Protein AF-M1FHT9-F1 (afdb_monomer)

pLDDT: mean 90.77, std 6.57, range [60.81, 97.81]

Secondary structure (DSSP, 8-state):
-PPPPPP--TTSPPPP----GGG--S-SSHHHHHHHHHHHHHHHHHTT---

Sequence (51 aa):
MPRQARVIVPGFPHHIVQRGHNRQPVFVERRDFEYYLANLQEWKQVYELDN

Radius of gyration: 14.24 Å; Cα contacts (8 Å, |Δi|>4): 9; chains: 1; bounding box: 29×23×33 Å

Structure (mmCIF, N/CA/C/O backbone):
data_AF-M1FHT9-F1
#
_entry.id   AF-M1FHT9-F1
#
loop_
_atom_site.group_PDB
_atom_site.id
_atom_site.type_symbol
_atom_site.label_atom_id
_atom_site.label_alt_id
_atom_site.label_comp_id
_atom_site.label_asym_id
_atom_site.label_entity_id
_atom_site.label_seq_id
_atom_site.pdbx_PDB_ins_code
_atom_site.Cartn_x
_atom_site.Cartn_y
_atom_site.Cartn_z
_atom_site.occupancy
_atom_site.B_iso_or_equiv
_atom_site.auth_seq_id
_atom_site.auth_comp_id
_atom_site.auth_asym_id
_atom_site.auth_atom_id
_atom_site.pdbx_PDB_model_num
ATOM 1 N N . MET A 1 1 ? -10.990 11.850 -16.538 1.00 77.12 1 MET A N 1
ATOM 2 C CA . MET A 1 1 ? -12.265 11.527 -15.860 1.00 77.12 1 MET A CA 1
ATOM 3 C C . MET A 1 1 ? -12.110 11.790 -14.370 1.00 77.12 1 MET A C 1
ATOM 5 O O . MET A 1 1 ? -11.072 11.399 -13.838 1.00 77.12 1 MET A O 1
ATOM 9 N N . PRO A 1 2 ? -13.073 12.454 -13.709 1.00 85.31 2 PRO A N 1
ATOM 10 C CA . PRO A 1 2 ? -13.036 12.634 -12.261 1.00 85.31 2 PRO A CA 1
ATOM 11 C C . PRO A 1 2 ? -13.098 11.266 -11.572 1.00 85.31 2 PRO A C 1
ATOM 13 O O . PRO A 1 2 ? -13.930 10.427 -11.913 1.00 85.31 2 PRO A O 1
ATOM 16 N N . ARG A 1 3 ? -12.180 11.014 -10.634 1.00 88.44 3 ARG A N 1
ATOM 17 C CA . ARG A 1 3 ? -12.242 9.815 -9.790 1.00 88.44 3 ARG A CA 1
ATOM 18 C C . ARG A 1 3 ? -13.303 10.045 -8.721 1.00 88.44 3 ARG A C 1
ATOM 20 O O . ARG A 1 3 ? -13.265 11.070 -8.047 1.00 88.44 3 ARG A O 1
ATOM 27 N N . GLN A 1 4 ? -14.220 9.095 -8.560 1.00 90.56 4 GLN A N 1
ATOM 28 C CA . GLN A 1 4 ? -15.125 9.092 -7.414 1.00 90.56 4 GLN A CA 1
ATOM 29 C C . GLN A 1 4 ? -14.316 9.003 -6.114 1.00 90.56 4 GLN A C 1
ATOM 31 O O . GLN A 1 4 ? -13.266 8.351 -6.067 1.00 90.56 4 GLN A O 1
ATOM 36 N N . ALA A 1 5 ? -14.801 9.673 -5.068 1.00 90.25 5 ALA A N 1
ATOM 37 C CA . ALA A 1 5 ? -14.229 9.549 -3.736 1.00 90.25 5 ALA A CA 1
ATOM 38 C C . ALA A 1 5 ? -14.329 8.093 -3.256 1.00 90.25 5 ALA A C 1
ATOM 40 O O . ALA A 1 5 ? -15.276 7.376 -3.586 1.00 90.25 5 ALA A O 1
ATOM 41 N N . ARG A 1 6 ? -13.338 7.647 -2.481 1.00 91.25 6 ARG A N 1
ATOM 42 C CA . ARG A 1 6 ? -13.371 6.315 -1.869 1.00 91.25 6 ARG A CA 1
ATOM 43 C C . ARG A 1 6 ? -14.382 6.319 -0.723 1.00 91.25 6 ARG A C 1
ATOM 45 O O . ARG A 1 6 ? -14.370 7.238 0.090 1.00 91.25 6 ARG A O 1
ATOM 52 N N . VAL A 1 7 ? -15.213 5.283 -0.645 1.00 91.12 7 VAL A N 1
ATOM 53 C CA . VAL A 1 7 ? -16.074 5.040 0.520 1.00 91.12 7 VAL A CA 1
ATOM 54 C C . VAL A 1 7 ? -15.228 4.368 1.601 1.00 91.12 7 VAL A C 1
ATOM 56 O O . VAL A 1 7 ? -14.609 3.337 1.343 1.00 91.12 7 VAL A O 1
ATOM 59 N N . ILE A 1 8 ? -15.187 4.960 2.795 1.00 90.94 8 ILE A N 1
ATOM 60 C CA . ILE A 1 8 ? -14.459 4.439 3.958 1.00 90.94 8 ILE A CA 1
ATOM 61 C C . ILE A 1 8 ? -15.499 4.077 5.014 1.00 90.94 8 ILE A C 1
ATOM 63 O O . ILE A 1 8 ? -16.317 4.918 5.380 1.00 90.94 8 ILE A O 1
ATOM 67 N N . VAL A 1 9 ? -15.471 2.829 5.485 1.00 91.31 9 VAL A N 1
ATOM 68 C CA . VAL A 1 9 ? -16.427 2.318 6.476 1.00 91.31 9 VAL A CA 1
ATOM 69 C C . VAL A 1 9 ? -15.673 1.742 7.676 1.00 91.31 9 VAL A C 1
ATOM 71 O O . VAL A 1 9 ? -14.977 0.739 7.521 1.00 91.31 9 VAL A O 1
ATOM 74 N N . PRO A 1 10 ? -15.841 2.365 8.854 1.00 88.19 10 PRO A N 1
ATOM 75 C CA . PRO A 1 10 ? -15.498 1.873 10.176 1.00 88.19 10 PRO A CA 1
ATOM 76 C C . PRO A 1 10 ? -15.410 0.361 10.388 1.00 88.19 10 PRO A C 1
ATOM 78 O O . PRO A 1 10 ? -16.476 -0.236 10.420 1.00 88.19 10 PRO A O 1
ATOM 81 N N . GLY A 1 11 ? -14.247 -0.265 10.591 1.00 86.00 11 GLY A N 1
ATOM 82 C CA . GLY A 1 11 ? -14.198 -1.666 11.059 1.00 86.00 11 GLY A CA 1
ATOM 83 C C . GLY A 1 11 ? -14.630 -2.737 10.046 1.00 86.00 11 GLY A C 1
ATOM 84 O O . GLY A 1 11 ? -14.866 -3.878 10.431 1.00 86.00 11 GLY A O 1
ATOM 85 N N . PHE A 1 12 ? -14.726 -2.398 8.757 1.00 89.06 12 PHE A N 1
ATOM 86 C CA . PHE A 1 12 ? -14.927 -3.374 7.683 1.00 89.06 12 PHE A CA 1
ATOM 87 C C . PHE A 1 12 ? -13.637 -3.569 6.887 1.00 89.06 12 PHE A C 1
ATOM 89 O O . PHE A 1 12 ? -12.918 -2.594 6.665 1.00 89.06 12 PHE A O 1
ATOM 96 N N . PRO A 1 13 ? -13.348 -4.788 6.402 1.00 87.56 13 PRO A N 1
ATOM 97 C CA . PRO A 1 13 ? -12.172 -5.023 5.580 1.00 87.56 13 PRO A CA 1
ATOM 98 C C . PRO A 1 13 ? -12.286 -4.285 4.241 1.00 87.56 13 PRO A C 1
ATOM 100 O O . PRO A 1 13 ? -13.281 -4.404 3.520 1.00 87.56 13 PRO A O 1
ATOM 103 N N . HIS A 1 14 ? -11.231 -3.560 3.869 1.00 87.19 14 HIS A N 1
ATOM 104 C CA . HIS A 1 14 ? -11.102 -2.929 2.555 1.00 87.19 14 HIS A CA 1
ATOM 105 C C . HIS A 1 14 ? -10.178 -3.754 1.666 1.00 87.19 14 HIS A C 1
ATOM 107 O O . HIS A 1 14 ? -9.030 -4.020 2.013 1.00 87.19 14 HIS A O 1
ATOM 113 N N . HIS A 1 15 ? -10.648 -4.117 0.473 1.00 88.81 15 HIS A N 1
ATOM 114 C CA . HIS A 1 15 ? -9.793 -4.756 -0.522 1.00 88.81 15 HIS A CA 1
ATOM 115 C C . HIS A 1 15 ? -8.878 -3.712 -1.178 1.00 88.81 15 HIS A C 1
ATOM 117 O O . HIS A 1 15 ? -9.342 -2.794 -1.860 1.00 88.81 15 HIS A O 1
ATOM 123 N N . ILE A 1 16 ? -7.569 -3.860 -0.979 1.00 86.94 16 ILE A N 1
ATOM 124 C CA . ILE A 1 16 ? -6.548 -2.972 -1.538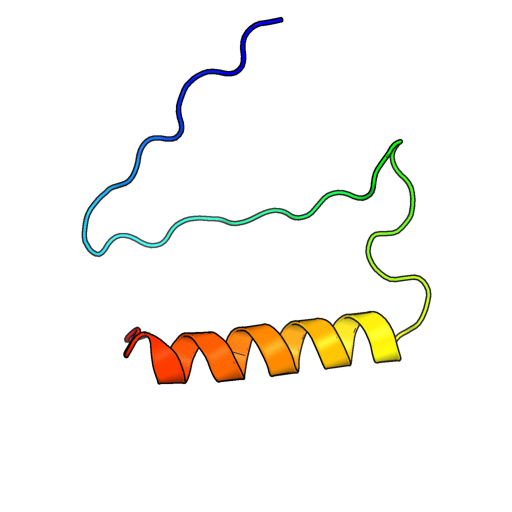 1.00 86.94 16 ILE A CA 1
ATOM 125 C C . ILE A 1 16 ? -5.893 -3.659 -2.736 1.00 86.94 16 ILE A C 1
ATOM 127 O O . ILE A 1 16 ? -5.414 -4.783 -2.636 1.00 86.94 16 ILE A O 1
ATOM 131 N N . VAL A 1 17 ? -5.838 -2.958 -3.871 1.00 90.19 17 VAL A N 1
ATOM 132 C CA . VAL A 1 17 ? -5.128 -3.413 -5.074 1.00 90.19 17 VAL A CA 1
ATOM 133 C C . VAL A 1 17 ? -4.070 -2.386 -5.444 1.00 90.19 17 VAL A C 1
ATOM 135 O O . VAL A 1 17 ? -4.385 -1.211 -5.648 1.00 90.19 17 VAL A O 1
ATOM 138 N N . GLN A 1 18 ? -2.827 -2.837 -5.597 1.00 90.25 18 GLN A N 1
ATOM 139 C CA . GLN A 1 18 ? -1.730 -2.012 -6.08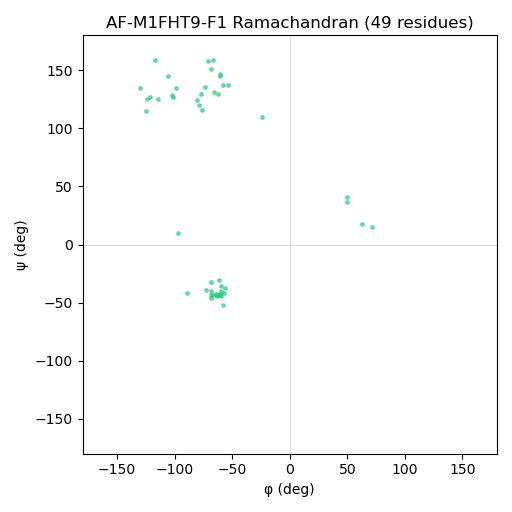9 1.00 90.25 18 GLN A CA 1
ATOM 140 C C . GLN A 1 18 ? -1.501 -2.272 -7.578 1.00 90.25 18 GLN A C 1
ATOM 142 O O . GLN A 1 18 ? -1.516 -3.410 -8.040 1.00 90.25 18 GLN A O 1
ATOM 147 N N . ARG A 1 19 ? -1.331 -1.200 -8.354 1.00 92.25 19 ARG A N 1
ATOM 148 C CA . ARG A 1 19 ? -1.048 -1.272 -9.791 1.00 92.25 19 ARG A CA 1
ATOM 149 C C . ARG A 1 19 ? 0.148 -0.392 -10.097 1.00 92.25 19 ARG A C 1
ATOM 151 O O . ARG A 1 19 ? 0.195 0.744 -9.628 1.00 92.25 19 ARG A O 1
ATOM 158 N N . GLY A 1 20 ? 1.078 -0.906 -10.893 1.00 93.31 20 GLY A N 1
ATOM 159 C CA . GLY A 1 20 ? 2.228 -0.131 -11.329 1.00 93.31 20 GLY A CA 1
ATOM 160 C C . GLY A 1 20 ? 1.800 0.974 -12.285 1.00 93.31 20 GLY A C 1
ATOM 161 O O . GLY A 1 20 ? 0.795 0.870 -13.004 1.00 93.31 20 GLY A O 1
ATOM 162 N N . HIS A 1 21 ? 2.568 2.057 -12.282 1.00 93.38 21 HIS A N 1
ATOM 163 C CA . HIS A 1 21 ? 2.373 3.142 -13.227 1.00 93.38 21 HIS A CA 1
ATOM 164 C C . HIS A 1 21 ? 2.482 2.607 -14.663 1.00 93.38 21 HIS A C 1
ATOM 166 O O . HIS A 1 21 ? 3.325 1.766 -14.950 1.00 93.38 21 HIS A O 1
ATOM 172 N N . ASN A 1 22 ? 1.592 3.034 -15.563 1.00 94.50 22 ASN A N 1
ATOM 173 C CA . ASN A 1 22 ? 1.570 2.580 -16.961 1.00 94.50 22 ASN A CA 1
ATOM 174 C C . ASN A 1 22 ? 1.621 1.052 -17.149 1.00 94.50 22 ASN A C 1
ATOM 176 O O . ASN A 1 22 ? 2.218 0.564 -18.104 1.00 94.50 22 ASN A O 1
ATOM 180 N N . ARG A 1 23 ? 0.967 0.290 -16.257 1.00 90.75 23 ARG A N 1
ATOM 181 C CA . ARG A 1 23 ? 0.935 -1.188 -16.280 1.00 90.75 23 ARG A CA 1
ATOM 182 C C . ARG A 1 23 ? 2.310 -1.842 -16.099 1.00 90.75 23 ARG A C 1
ATOM 184 O O . ARG A 1 23 ? 2.462 -3.020 -16.411 1.00 90.75 23 ARG A O 1
ATOM 191 N N . GLN A 1 24 ? 3.291 -1.098 -15.602 1.00 96.00 24 GLN A N 1
ATOM 192 C CA . GLN A 1 24 ? 4.580 -1.661 -15.235 1.00 96.00 24 GLN A CA 1
ATOM 193 C C . GLN A 1 24 ? 4.427 -2.621 -14.043 1.00 96.00 24 GLN A C 1
ATOM 195 O O . GLN A 1 24 ? 3.437 -2.533 -13.303 1.00 96.00 24 GLN A O 1
ATOM 200 N N . PRO A 1 25 ? 5.385 -3.543 -13.853 1.00 95.31 25 PRO A N 1
ATOM 201 C CA . PRO A 1 25 ? 5.432 -4.378 -12.661 1.00 95.31 25 PRO A CA 1
ATOM 202 C C . PRO A 1 25 ? 5.398 -3.523 -11.388 1.00 95.31 25 PRO A C 1
ATOM 204 O O . PRO A 1 25 ? 6.049 -2.484 -11.316 1.00 95.31 25 PRO A O 1
ATOM 207 N N . VAL A 1 26 ? 4.620 -3.952 -10.390 1.00 95.19 26 VAL A N 1
ATOM 208 C CA . VAL A 1 26 ? 4.618 -3.319 -9.056 1.00 95.19 26 VAL A CA 1
ATOM 209 C C . VAL A 1 26 ? 5.905 -3.666 -8.307 1.00 95.19 26 VAL A C 1
ATOM 211 O O . VAL A 1 26 ? 6.480 -2.815 -7.641 1.00 95.19 26 VAL A O 1
ATOM 214 N N . PHE A 1 27 ? 6.356 -4.909 -8.464 1.00 96.12 27 PHE A N 1
ATOM 215 C CA . PHE A 1 27 ? 7.588 -5.447 -7.902 1.00 96.12 27 PHE A CA 1
ATOM 216 C C . PHE A 1 27 ? 8.410 -5.990 -9.066 1.00 96.12 27 PHE A C 1
ATOM 218 O O . PHE A 1 27 ? 7.885 -6.767 -9.869 1.00 96.12 27 PHE A O 1
ATOM 225 N N . VAL A 1 28 ? 9.655 -5.539 -9.199 1.00 95.06 28 VAL A N 1
ATOM 226 C CA . VAL A 1 28 ? 10.556 -5.997 -10.266 1.00 95.06 28 VAL A CA 1
ATOM 227 C C . VAL A 1 28 ? 11.317 -7.220 -9.777 1.00 95.06 28 VAL A C 1
ATOM 229 O O . VAL A 1 28 ? 11.438 -8.214 -10.489 1.00 95.06 28 VAL A O 1
ATOM 232 N N . GLU A 1 29 ? 11.763 -7.169 -8.528 1.00 97.44 29 GLU A N 1
ATOM 233 C CA . GLU A 1 29 ? 12.450 -8.249 -7.849 1.00 97.44 29 GLU A CA 1
ATOM 234 C C . GLU A 1 29 ? 11.648 -8.745 -6.644 1.00 97.44 29 GLU A C 1
ATOM 236 O O . GLU A 1 29 ? 10.831 -8.038 -6.052 1.00 97.44 29 GLU A O 1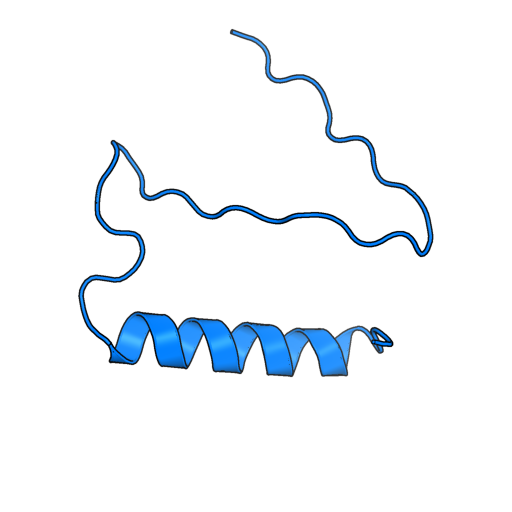
ATOM 241 N N . ARG A 1 30 ? 11.932 -9.979 -6.220 1.00 97.00 30 ARG A N 1
ATOM 242 C CA . ARG A 1 30 ? 11.310 -10.580 -5.034 1.00 97.00 30 ARG A CA 1
ATOM 243 C C . ARG A 1 30 ? 11.503 -9.728 -3.771 1.00 97.00 30 ARG A C 1
ATOM 245 O O . ARG A 1 30 ? 10.575 -9.616 -2.974 1.00 97.00 30 ARG A O 1
ATOM 252 N N . ARG A 1 31 ? 12.673 -9.098 -3.620 1.00 97.81 31 ARG A N 1
ATOM 253 C CA . ARG A 1 31 ? 12.988 -8.232 -2.473 1.00 97.81 31 ARG A CA 1
ATOM 254 C C . ARG A 1 31 ? 12.059 -7.021 -2.363 1.00 97.81 31 ARG A C 1
ATOM 256 O O . ARG A 1 31 ? 11.780 -6.584 -1.254 1.00 97.81 31 ARG A O 1
ATOM 263 N N . ASP A 1 32 ? 11.547 -6.510 -3.486 1.00 96.31 32 ASP A N 1
ATOM 264 C CA . ASP A 1 32 ? 10.642 -5.355 -3.489 1.00 96.31 32 ASP A CA 1
ATOM 265 C C . ASP A 1 32 ? 9.301 -5.738 -2.848 1.00 96.31 32 ASP A C 1
ATOM 267 O O . ASP A 1 32 ? 8.728 -4.983 -2.063 1.00 96.31 32 ASP A O 1
ATOM 271 N N . PHE A 1 33 ? 8.827 -6.952 -3.151 1.00 94.81 33 PHE A N 1
ATOM 272 C CA . PHE A 1 33 ? 7.620 -7.517 -2.555 1.00 94.81 33 PHE A CA 1
ATOM 273 C C . PHE A 1 33 ? 7.807 -7.821 -1.065 1.00 94.81 33 PHE A C 1
ATOM 275 O O . PHE A 1 33 ? 6.936 -7.506 -0.257 1.00 94.81 33 PHE A O 1
ATOM 282 N N . GLU A 1 34 ? 8.947 -8.397 -0.682 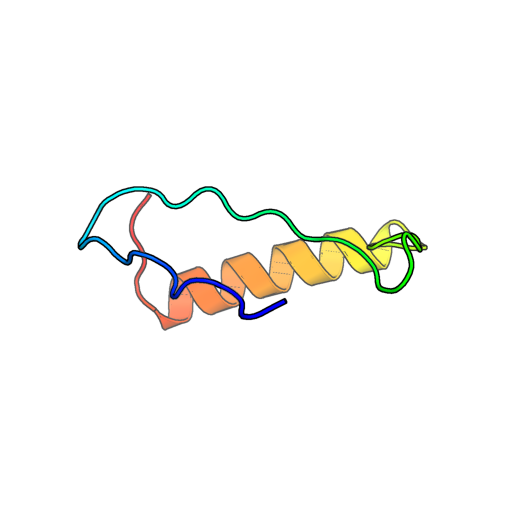1.00 97.62 34 GLU A N 1
ATOM 283 C CA . GLU A 1 34 ? 9.257 -8.690 0.723 1.00 97.62 34 GLU A CA 1
ATOM 284 C C . GLU A 1 34 ? 9.364 -7.405 1.556 1.00 97.62 34 GLU A C 1
ATOM 286 O O . GLU A 1 34 ? 8.790 -7.328 2.643 1.00 97.62 34 GLU A O 1
ATOM 291 N N . TYR A 1 35 ? 10.010 -6.365 1.018 1.00 96.69 35 TYR A N 1
ATOM 292 C CA . TYR A 1 35 ? 10.067 -5.047 1.647 1.00 96.69 35 TYR A CA 1
ATOM 293 C C . TYR A 1 35 ? 8.671 -4.434 1.812 1.00 96.69 35 TYR A C 1
ATOM 295 O O . TYR A 1 35 ? 8.340 -3.915 2.877 1.00 96.69 35 TYR A O 1
ATOM 303 N N . TYR A 1 36 ? 7.821 -4.537 0.788 1.00 94.75 36 TYR A N 1
ATOM 304 C CA . TYR A 1 36 ? 6.437 -4.077 0.865 1.00 94.75 36 TYR A CA 1
ATOM 305 C C . TYR A 1 36 ? 5.641 -4.790 1.967 1.00 94.75 36 TYR A C 1
ATOM 307 O O . TYR A 1 36 ? 4.940 -4.131 2.735 1.00 94.75 36 TYR A O 1
ATOM 315 N N . LEU A 1 37 ? 5.773 -6.114 2.089 1.00 94.69 37 LEU A N 1
ATOM 316 C CA . LEU A 1 37 ? 5.109 -6.873 3.152 1.00 94.69 37 LEU A CA 1
ATOM 317 C C . LEU A 1 37 ? 5.599 -6.473 4.547 1.00 94.69 37 LEU A C 1
ATOM 319 O O . LEU A 1 37 ? 4.774 -6.308 5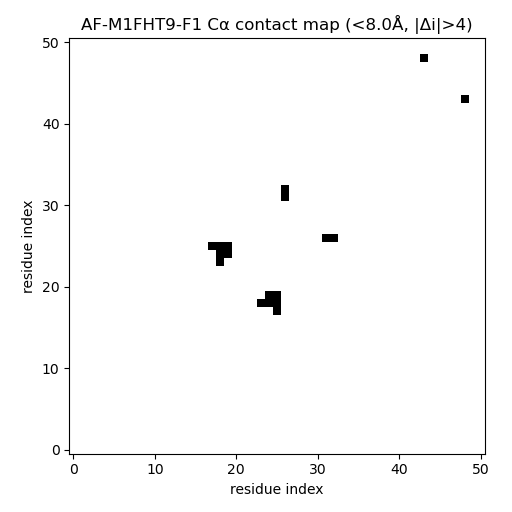.445 1.00 94.69 37 LEU A O 1
ATOM 323 N N . ALA A 1 38 ? 6.909 -6.294 4.727 1.00 96.88 38 ALA A N 1
ATOM 324 C CA . ALA A 1 38 ? 7.476 -5.853 6.000 1.00 96.88 38 ALA A CA 1
ATOM 325 C C . ALA A 1 38 ? 6.931 -4.473 6.403 1.00 96.88 38 ALA A C 1
ATOM 327 O O . ALA A 1 38 ? 6.510 -4.274 7.538 1.00 96.88 38 ALA A O 1
ATOM 328 N N . ASN A 1 39 ? 6.845 -3.556 5.440 1.00 95.12 39 ASN A N 1
ATOM 329 C CA . ASN A 1 39 ? 6.297 -2.219 5.632 1.00 95.12 39 ASN A CA 1
ATOM 330 C C . ASN A 1 39 ? 4.803 -2.273 6.026 1.00 95.12 39 ASN A C 1
ATOM 332 O O . ASN A 1 39 ? 4.384 -1.629 6.984 1.00 95.12 39 ASN A O 1
ATOM 336 N N . LEU A 1 40 ? 3.993 -3.116 5.366 1.00 92.94 40 LEU A N 1
ATOM 337 C CA . LEU A 1 40 ? 2.591 -3.322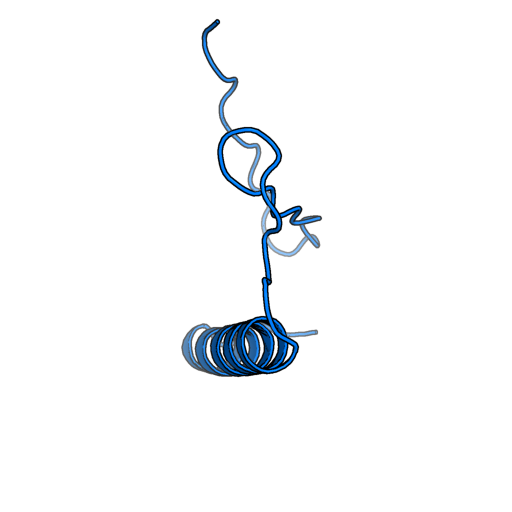 5.761 1.00 92.94 40 LEU A CA 1
ATOM 338 C C . LEU A 1 40 ? 2.453 -3.849 7.196 1.00 92.94 40 LEU A C 1
ATOM 340 O O . LEU A 1 40 ? 1.550 -3.424 7.915 1.00 92.94 40 LEU A O 1
ATOM 344 N N . GLN A 1 41 ? 3.325 -4.770 7.610 1.00 93.12 41 G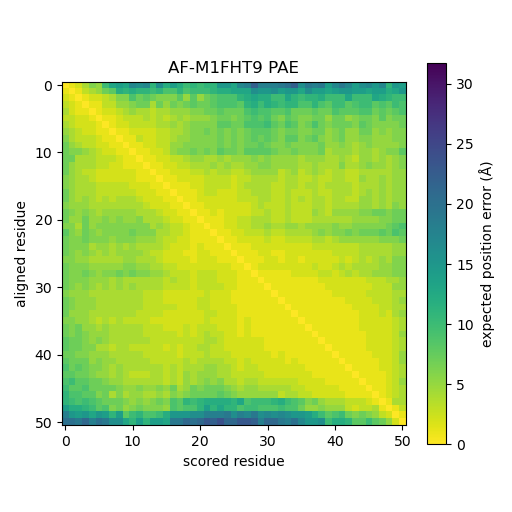LN A N 1
ATOM 345 C CA . GLN A 1 41 ? 3.327 -5.301 8.974 1.00 93.12 41 GLN A CA 1
ATOM 346 C C . GLN A 1 41 ? 3.707 -4.231 10.001 1.00 93.12 41 GLN A C 1
ATOM 348 O O . GLN A 1 41 ? 3.043 -4.128 11.031 1.00 93.12 41 GLN A O 1
ATOM 353 N N . GLU A 1 42 ? 4.722 -3.417 9.706 1.00 95.44 42 GLU A N 1
ATOM 354 C CA . GLU A 1 42 ? 5.150 -2.300 10.552 1.00 95.44 42 GLU A CA 1
ATOM 355 C C . GLU A 1 42 ? 4.001 -1.310 10.780 1.00 95.44 42 GLU A C 1
ATOM 357 O O . GLU A 1 42 ? 3.631 -1.032 11.920 1.00 95.44 42 GLU A O 1
ATOM 362 N N . TRP A 1 43 ? 3.345 -0.844 9.713 1.00 92.69 43 TR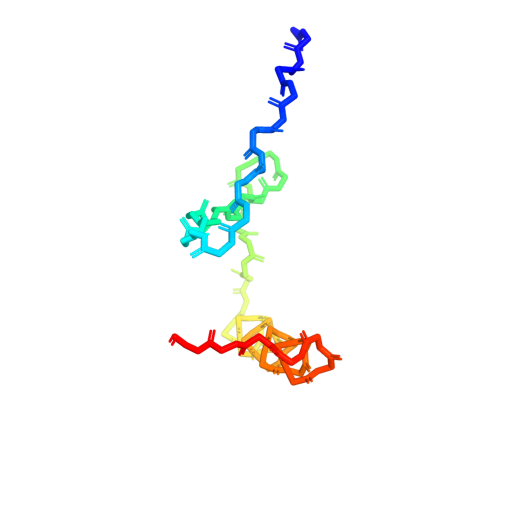P A N 1
ATOM 363 C CA . TRP A 1 43 ? 2.238 0.107 9.864 1.00 92.69 43 TRP A CA 1
ATOM 364 C C . TRP A 1 43 ? 1.008 -0.497 10.519 1.00 92.69 43 TRP A C 1
ATOM 366 O O . TRP A 1 43 ? 0.304 0.205 11.244 1.00 92.69 43 TRP A O 1
ATOM 376 N N . LYS A 1 44 ? 0.746 -1.790 10.311 1.00 89.69 44 LYS A N 1
ATOM 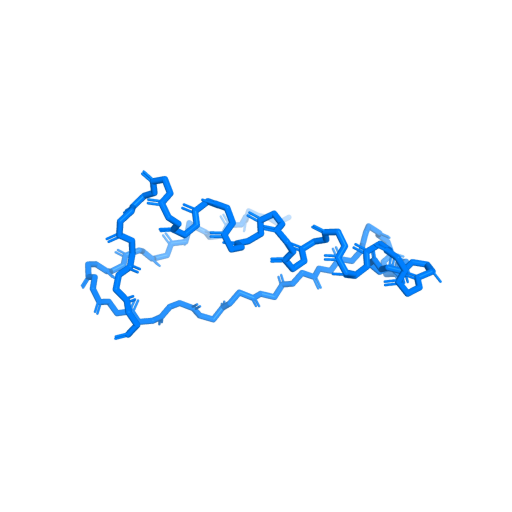377 C CA . LYS A 1 44 ? -0.330 -2.477 11.026 1.00 89.69 44 LYS A CA 1
ATOM 378 C C . LYS A 1 44 ? -0.139 -2.365 12.543 1.00 89.69 44 LYS A C 1
ATOM 380 O O . LYS A 1 44 ? -1.109 -2.119 13.253 1.00 89.69 44 LYS A O 1
ATOM 385 N N . GLN A 1 45 ? 1.099 -2.518 13.019 1.00 91.25 45 GLN A N 1
ATOM 386 C CA . GLN A 1 45 ? 1.434 -2.382 14.438 1.00 91.25 45 GLN A CA 1
ATOM 387 C C . GLN A 1 45 ? 1.298 -0.933 14.912 1.00 91.25 45 GLN A C 1
ATOM 389 O O . GLN A 1 45 ? 0.677 -0.695 15.940 1.00 91.25 45 GLN A O 1
ATOM 394 N N . VAL A 1 46 ? 1.820 0.033 14.146 1.00 93.81 46 VAL A N 1
ATOM 395 C CA . VAL A 1 46 ? 1.754 1.468 14.490 1.00 93.81 46 VAL A CA 1
ATOM 396 C C . VAL A 1 46 ? 0.314 1.970 14.626 1.00 93.81 46 VAL A C 1
ATOM 398 O O . VAL A 1 46 ? 0.042 2.821 15.469 1.00 93.81 46 VAL A O 1
ATOM 401 N N . TYR A 1 47 ? -0.603 1.460 13.803 1.00 88.75 47 TYR A N 1
ATOM 402 C CA . TYR A 1 47 ? -2.013 1.858 13.813 1.00 88.75 47 TYR A CA 1
ATOM 403 C C . TYR A 1 47 ? -2.925 0.923 14.614 1.00 88.75 47 TYR A C 1
ATOM 405 O O . TYR A 1 47 ? -4.141 1.069 14.517 1.00 88.75 47 TYR A O 1
ATOM 413 N N . GLU A 1 48 ? -2.358 -0.023 15.373 1.00 85.88 48 GLU A N 1
ATOM 414 C CA . GLU A 1 48 ? -3.104 -0.945 16.243 1.00 85.88 48 GLU A CA 1
ATOM 415 C C . GLU A 1 48 ? -4.280 -1.628 15.518 1.00 85.88 48 GLU A C 1
ATOM 417 O O . GLU A 1 48 ? -5.381 -1.764 16.044 1.00 85.88 48 GLU A O 1
ATOM 422 N N . LEU A 1 49 ? -4.063 -2.028 14.260 1.00 81.12 49 LEU A N 1
ATOM 423 C CA . LEU A 1 49 ? -5.108 -2.660 13.461 1.00 81.12 49 LEU A CA 1
ATOM 424 C C . LEU A 1 49 ? -5.255 -4.133 13.863 1.00 81.12 49 LEU A C 1
ATOM 426 O O . LEU A 1 49 ? -4.320 -4.924 13.699 1.00 81.12 49 LEU A O 1
ATOM 430 N N . ASP A 1 50 ? -6.443 -4.515 14.322 1.00 72.25 50 ASP A N 1
ATOM 431 C CA . ASP A 1 50 ? -6.800 -5.910 14.588 1.00 72.25 50 ASP A CA 1
ATOM 432 C C . ASP A 1 50 ? -6.964 -6.718 13.280 1.00 72.25 50 ASP A C 1
ATOM 434 O O . ASP A 1 50 ? -7.146 -6.154 12.197 1.00 72.25 50 ASP A O 1
ATOM 438 N N . ASN A 1 51 ? -6.833 -8.050 13.366 1.00 60.81 51 ASN A N 1
ATOM 439 C CA . ASN A 1 51 ? -7.138 -8.973 12.256 1.00 60.81 51 ASN A CA 1
ATOM 440 C C . ASN A 1 51 ? -8.629 -9.299 12.192 1.00 60.81 51 ASN A C 1
ATOM 442 O O . ASN A 1 51 ? -9.200 -9.575 13.269 1.00 60.81 51 ASN A O 1
#

Mean predicted aligned error: 4.69 Å

Solvent-accessible surface area (backbone atoms only — not comparable to full-atom values): 3600 Å² total; per-residue (Å²): 130,88,76,78,80,82,88,83,62,90,97,57,92,77,92,83,82,90,76,28,74,96,78,40,70,80,49,91,49,73,64,53,47,54,51,51,53,53,52,54,53,53,50,36,60,78,66,70,60,80,134

Foldseek 3Di:
DDDDDDDDDPPDDDDDDDADDPRDDPDPDPVSVVVVVVVVVVVCVVVVPDD